Protein AF-A0A2V9Z9H4-F1 (afdb_monomer)

Solvent-accessible surface area (backbone atoms only — not comparable to full-atom values): 7242 Å² total; per-residue (Å²): 138,80,74,99,66,83,90,77,86,70,89,73,76,63,54,72,70,34,73,49,67,46,98,83,66,49,38,38,40,30,22,16,33,76,65,23,22,39,39,32,27,34,55,91,76,66,37,82,74,48,74,43,76,57,48,34,36,24,40,24,72,43,62,42,89,84,53,46,33,37,40,32,22,8,28,68,63,14,26,33,31,33,28,37,37,40,83,90,76,74,45,74,43,81,70,52,70,44,81,77,46,84,55,37,64,76,78,86,73,87,83,77,84,83,74,74,81,78,82,80,75,134

Radius of gyration: 16.96 Å; Cα contacts (8 Å, |Δi|>4): 271; chains: 1; bounding box: 48×51×34 Å

Foldseek 3Di:
DDPPDDPDDADDDAAWADWDAQPVRQWIWTDHQVQQWIWIAGPVVRDTPDIGHHAHRFADWDAAPVNQWIWTQHQVRQWIFIWGADPVVRDIGGDDIGHHGHGDHDDDYDDDDPDDPPPPDD

Mean predicted aligned error: 6.69 Å

Structure (mmCIF, N/CA/C/O backbone):
data_AF-A0A2V9Z9H4-F1
#
_entry.id   AF-A0A2V9Z9H4-F1
#
loop_
_atom_site.group_PDB
_atom_site.id
_atom_site.type_symbol
_atom_site.label_atom_id
_atom_site.label_alt_id
_atom_site.label_comp_id
_atom_site.label_asym_id
_atom_site.label_entity_id
_atom_site.label_seq_id
_atom_site.pdbx_PDB_ins_code
_atom_site.Cartn_x
_atom_site.Cartn_y
_atom_site.Cartn_z
_atom_site.occupancy
_atom_site.B_iso_or_equiv
_atom_site.auth_seq_id
_atom_site.auth_comp_id
_atom_site.auth_asym_id
_atom_site.auth_atom_id
_atom_site.pdbx_PDB_model_num
ATOM 1 N N . THR A 1 1 ? -28.136 12.382 10.347 1.00 50.22 1 THR A N 1
ATOM 2 C CA . THR A 1 1 ? -27.886 13.386 9.294 1.00 50.22 1 THR A CA 1
ATOM 3 C C . THR A 1 1 ? -26.618 14.129 9.663 1.00 50.22 1 THR A C 1
ATOM 5 O O . THR A 1 1 ? -26.679 15.098 10.404 1.00 50.22 1 THR A O 1
ATOM 8 N N . GLY A 1 2 ? -25.464 13.575 9.289 1.00 55.44 2 GLY A N 1
ATOM 9 C CA . GLY A 1 2 ? -24.162 14.154 9.623 1.00 55.44 2 GLY A CA 1
ATOM 10 C C . GLY A 1 2 ? -23.766 15.143 8.541 1.00 55.44 2 GLY A C 1
ATOM 11 O O . GLY A 1 2 ? -23.847 14.814 7.361 1.00 55.44 2 GLY A O 1
ATOM 12 N N . THR A 1 3 ? -23.438 16.358 8.942 1.00 68.06 3 THR A N 1
ATOM 13 C CA . THR A 1 3 ? -22.920 17.423 8.090 1.00 68.06 3 THR A CA 1
ATOM 14 C C . THR A 1 3 ? -21.694 16.928 7.307 1.00 68.06 3 THR A C 1
ATOM 16 O O . THR A 1 3 ? -20.902 16.144 7.825 1.00 68.06 3 THR A O 1
ATOM 19 N N . ASN A 1 4 ? -21.525 17.360 6.050 1.00 78.88 4 ASN A N 1
ATOM 20 C CA . ASN A 1 4 ? -20.303 17.136 5.256 1.00 78.88 4 ASN A CA 1
ATOM 21 C C . ASN A 1 4 ? -19.150 18.006 5.800 1.00 78.88 4 ASN A C 1
ATOM 23 O O . ASN A 1 4 ? -18.546 18.791 5.071 1.00 78.88 4 ASN A O 1
ATOM 27 N N . GLU A 1 5 ? -18.911 17.938 7.106 1.00 81.94 5 GLU A N 1
ATOM 28 C CA . GLU A 1 5 ? -17.945 18.753 7.827 1.00 81.94 5 GLU A CA 1
ATOM 29 C C . GLU A 1 5 ? -16.666 17.960 8.083 1.00 81.94 5 GLU A C 1
ATOM 31 O O . GLU A 1 5 ? -16.680 16.782 8.444 1.00 81.94 5 GLU A O 1
ATOM 36 N N . VAL A 1 6 ? -15.532 18.628 7.886 1.00 82.25 6 VAL A N 1
ATOM 37 C CA . VAL A 1 6 ? -14.210 18.071 8.163 1.00 82.25 6 VAL A CA 1
ATOM 38 C C . VAL A 1 6 ? -13.965 18.153 9.666 1.00 82.25 6 VAL A C 1
ATOM 40 O O . VAL A 1 6 ? -13.786 19.240 10.207 1.00 82.25 6 VAL A O 1
ATOM 43 N N . SER A 1 7 ? -13.942 17.003 10.344 1.00 80.38 7 SER A N 1
ATOM 44 C CA . SER A 1 7 ? -13.713 16.957 11.795 1.00 80.38 7 SER A CA 1
ATOM 45 C C . SER A 1 7 ? -12.258 17.233 12.187 1.00 80.38 7 SER A C 1
ATOM 47 O O . SER A 1 7 ? -12.010 17.706 13.295 1.00 80.38 7 SER A O 1
ATOM 49 N N . SER A 1 8 ? -11.290 16.894 11.332 1.00 81.88 8 SER A N 1
ATOM 50 C CA . SER A 1 8 ? -9.862 17.096 11.592 1.00 81.88 8 SER A CA 1
ATOM 51 C C . SER A 1 8 ? -9.050 17.064 10.296 1.00 81.88 8 SER A C 1
ATOM 53 O O . SER A 1 8 ? -9.504 16.578 9.260 1.00 81.88 8 SER A O 1
ATOM 55 N N . THR A 1 9 ? -7.837 17.613 10.331 1.00 84.19 9 THR A N 1
ATOM 56 C CA . THR A 1 9 ? -6.884 17.560 9.216 1.00 84.19 9 THR A CA 1
ATOM 57 C C . THR A 1 9 ? -5.512 17.208 9.759 1.00 84.19 9 THR A C 1
ATOM 59 O O . THR A 1 9 ? -5.062 17.792 10.742 1.00 84.19 9 THR A O 1
ATOM 62 N N . HIS A 1 10 ? -4.847 16.266 9.097 1.00 83.12 10 HIS A N 1
ATOM 63 C CA . HIS A 1 10 ? -3.514 15.803 9.456 1.00 83.12 10 HIS A CA 1
ATOM 64 C C . HIS A 1 10 ? -2.603 15.919 8.238 1.00 83.12 10 HIS A C 1
ATOM 66 O O . HIS A 1 10 ? -2.993 15.556 7.127 1.00 83.12 10 HIS A O 1
ATOM 72 N N . LEU A 1 11 ? -1.393 16.439 8.443 1.00 82.00 11 LEU A N 1
ATOM 73 C CA . LEU A 1 11 ? -0.387 16.483 7.389 1.00 82.00 11 LEU A CA 1
ATOM 74 C C . LEU A 1 11 ? 0.137 15.068 7.152 1.00 82.00 11 LEU A C 1
ATOM 76 O O . LEU A 1 11 ? 0.689 14.435 8.053 1.00 82.00 11 LEU A O 1
ATOM 80 N N . LEU A 1 12 ? -0.051 14.583 5.930 1.00 78.12 12 LEU A N 1
ATOM 81 C CA . LEU A 1 12 ? 0.566 13.347 5.468 1.00 78.12 12 LEU A CA 1
ATOM 82 C C . LEU A 1 12 ? 2.017 13.634 5.055 1.00 78.12 12 LEU A C 1
ATOM 84 O O . LEU A 1 12 ? 2.391 14.788 4.842 1.00 78.12 12 LEU A O 1
ATOM 88 N N . GLY A 1 13 ? 2.846 12.590 4.995 1.00 72.50 13 GLY A N 1
ATOM 89 C CA . GLY A 1 13 ? 4.262 12.694 4.632 1.00 72.50 13 GLY A CA 1
ATOM 90 C C . GLY A 1 13 ? 4.507 13.209 3.204 1.00 72.50 13 GLY A C 1
ATOM 91 O O . GLY A 1 13 ? 3.629 13.753 2.539 1.00 72.50 13 GLY A O 1
ATOM 92 N N . ALA A 1 14 ? 5.732 13.045 2.705 1.00 74.31 14 ALA A N 1
ATOM 93 C CA . ALA A 1 14 ? 6.146 13.646 1.438 1.00 74.31 14 ALA A CA 1
ATOM 94 C C . ALA A 1 14 ? 5.423 13.043 0.212 1.00 74.31 14 ALA A C 1
ATOM 96 O O . ALA A 1 14 ? 5.540 11.854 -0.066 1.00 74.31 14 ALA A O 1
ATOM 97 N N . GLY A 1 15 ? 4.720 13.872 -0.564 1.00 81.62 15 GLY A N 1
ATOM 98 C CA . GLY A 1 15 ? 4.192 13.515 -1.891 1.00 81.62 15 GLY A CA 1
ATOM 99 C C . GLY A 1 15 ? 3.202 12.340 -1.919 1.00 81.62 15 GLY A C 1
ATOM 100 O O . GLY A 1 15 ? 3.491 11.346 -2.589 1.00 81.62 15 GLY A O 1
ATOM 101 N N . PRO A 1 16 ? 2.058 12.416 -1.213 1.00 88.00 16 PRO A N 1
ATOM 102 C CA . PRO A 1 16 ? 1.015 11.400 -1.311 1.00 88.00 16 PRO A CA 1
ATOM 103 C C . PRO A 1 16 ? 0.375 11.415 -2.709 1.00 88.00 16 PRO A C 1
ATOM 105 O O . PRO A 1 16 ? 0.014 12.484 -3.204 1.00 88.00 16 PRO A O 1
ATOM 108 N N . VAL A 1 17 ? 0.202 10.246 -3.337 1.00 91.31 17 VAL A N 1
ATOM 109 C CA . VAL A 1 17 ? -0.367 10.145 -4.703 1.00 91.31 17 VAL A CA 1
ATOM 110 C C . VAL A 1 17 ? -1.684 9.372 -4.749 1.00 91.31 17 VAL A C 1
ATOM 112 O O . VAL A 1 17 ? -2.660 9.816 -5.370 1.00 91.31 17 VAL A O 1
ATOM 115 N N . ARG A 1 18 ? -1.747 8.221 -4.078 1.00 94.19 18 ARG A N 1
ATOM 116 C CA . ARG A 1 18 ? -2.958 7.405 -3.940 1.00 94.19 18 ARG A CA 1
ATOM 117 C C . ARG A 1 18 ? -3.104 6.908 -2.515 1.00 94.19 18 ARG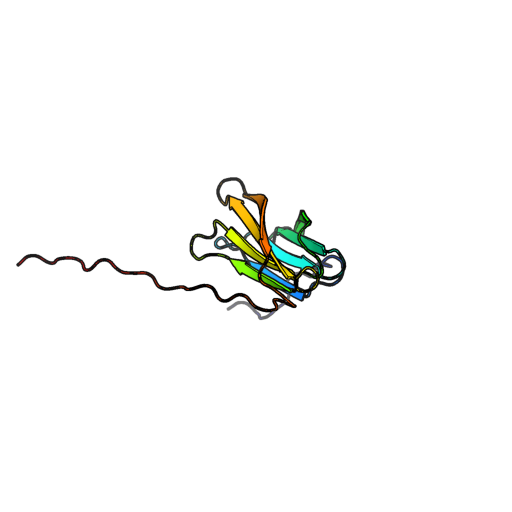 A C 1
ATOM 119 O O . ARG A 1 18 ? -2.132 6.809 -1.769 1.00 94.19 18 ARG A O 1
ATOM 126 N N . SER A 1 19 ? -4.334 6.565 -2.157 1.00 95.06 19 SER A N 1
ATOM 127 C CA . SER A 1 19 ? -4.622 5.918 -0.889 1.00 95.06 19 SER A CA 1
ATOM 128 C C . SER A 1 19 ? -5.726 4.876 -1.003 1.00 95.06 19 SER A C 1
ATOM 130 O O . SER A 1 19 ? -6.586 4.947 -1.882 1.00 95.06 19 SER A O 1
ATOM 132 N N . VAL A 1 20 ? -5.675 3.895 -0.106 1.00 96.25 20 VAL A N 1
ATOM 133 C CA . VAL A 1 20 ? -6.703 2.867 0.092 1.00 96.25 20 VAL A CA 1
ATOM 134 C C . VAL A 1 20 ? -6.902 2.632 1.587 1.00 96.25 20 VAL A C 1
ATOM 136 O O . VAL A 1 20 ? -6.009 2.904 2.388 1.00 96.25 20 VAL A O 1
ATOM 139 N N . ILE A 1 21 ? -8.075 2.137 1.967 1.00 95.62 21 ILE A N 1
ATOM 140 C CA . ILE A 1 21 ? -8.454 1.906 3.366 1.00 95.62 21 ILE A CA 1
ATOM 141 C C . ILE A 1 21 ? -8.570 0.394 3.602 1.00 95.62 21 ILE A C 1
ATOM 143 O O . ILE A 1 21 ? -8.973 -0.339 2.694 1.00 95.62 21 ILE A O 1
ATOM 147 N N . SER A 1 22 ? -8.193 -0.073 4.793 1.00 94.00 22 SER A N 1
ATOM 148 C CA . SER A 1 22 ? -8.416 -1.458 5.226 1.00 94.00 22 SER A CA 1
ATOM 149 C C . SER A 1 22 ? -9.913 -1.793 5.320 1.00 94.00 22 SER A C 1
ATOM 151 O O . SER A 1 22 ? -10.767 -0.919 5.449 1.00 94.00 22 SER A O 1
ATOM 153 N N . ALA A 1 23 ? -10.261 -3.080 5.264 1.00 91.62 23 ALA A N 1
ATOM 154 C CA . ALA A 1 23 ? -11.663 -3.516 5.243 1.00 91.62 23 ALA A CA 1
ATOM 155 C C . ALA A 1 23 ? -12.451 -3.184 6.527 1.00 91.62 23 ALA A C 1
ATOM 157 O O . ALA A 1 23 ? -13.676 -3.127 6.495 1.00 91.62 23 ALA A O 1
ATOM 158 N N . ASP A 1 24 ? -11.753 -2.986 7.644 1.00 91.06 24 ASP A N 1
ATOM 159 C CA . ASP A 1 24 ? -12.306 -2.602 8.946 1.00 91.06 24 ASP A CA 1
ATOM 160 C C . ASP A 1 24 ? -12.335 -1.078 9.167 1.00 91.06 24 ASP A C 1
ATOM 162 O O . ASP A 1 24 ? -12.692 -0.626 10.253 1.00 91.06 24 ASP A O 1
ATOM 166 N N . ASN A 1 25 ? -11.950 -0.290 8.156 1.00 92.94 25 ASN A N 1
ATOM 167 C CA . ASN A 1 25 ? -11.892 1.170 8.191 1.00 92.94 25 ASN A CA 1
ATOM 168 C C . ASN A 1 25 ? -10.924 1.772 9.229 1.00 92.94 25 ASN A C 1
ATOM 170 O O . ASN A 1 25 ? -11.009 2.971 9.493 1.00 92.94 25 ASN A O 1
ATOM 174 N N . SER A 1 26 ? -9.994 0.990 9.785 1.00 92.94 26 SER A N 1
ATOM 175 C CA . SER A 1 26 ? -9.083 1.460 10.840 1.00 92.94 26 SER A CA 1
ATOM 176 C C . SER A 1 26 ? -7.766 2.044 10.312 1.00 92.94 26 SER A C 1
ATOM 178 O O . SER A 1 26 ? -7.192 2.944 10.934 1.00 92.94 26 SER A O 1
ATOM 180 N N . LEU A 1 27 ? -7.291 1.572 9.154 1.00 95.06 27 LEU A N 1
ATOM 181 C CA . LEU A 1 27 ? -5.996 1.939 8.583 1.00 95.06 27 LEU A CA 1
ATOM 182 C C . LEU A 1 27 ? -6.129 2.561 7.190 1.00 95.06 27 LEU A C 1
ATOM 184 O O . LEU A 1 27 ? -6.827 2.052 6.311 1.00 95.06 27 LEU A O 1
ATOM 188 N N . LEU A 1 28 ? -5.380 3.640 6.969 1.00 95.56 28 LEU A N 1
ATOM 189 C CA . LEU A 1 28 ? -5.199 4.307 5.683 1.00 95.56 28 LEU A CA 1
ATOM 190 C C . LEU A 1 28 ? -3.790 4.027 5.155 1.00 95.56 28 LEU A C 1
ATOM 192 O O . LEU A 1 28 ? -2.800 4.399 5.780 1.00 95.56 28 LEU A O 1
ATOM 196 N N . TYR A 1 29 ? -3.704 3.435 3.971 1.00 96.69 29 TYR A N 1
ATOM 197 C CA . TYR A 1 29 ? -2.455 3.169 3.264 1.00 96.69 29 TYR A CA 1
ATOM 198 C C . TYR A 1 29 ? -2.275 4.226 2.190 1.00 96.69 29 TYR A C 1
ATOM 200 O O . TYR A 1 29 ? -3.187 4.450 1.396 1.00 96.69 29 TYR A O 1
ATOM 208 N N . VAL A 1 30 ? -1.114 4.869 2.155 1.00 96.31 30 VAL A N 1
ATOM 209 C CA . VAL A 1 30 ? -0.828 5.998 1.268 1.00 96.31 30 VAL A CA 1
ATOM 210 C C . VAL A 1 30 ? 0.471 5.736 0.523 1.00 96.31 30 VAL A C 1
ATOM 212 O O . VAL A 1 30 ? 1.505 5.521 1.155 1.00 96.31 30 VAL A O 1
ATOM 215 N N . SER A 1 31 ? 0.434 5.778 -0.809 1.00 95.69 31 SER A N 1
ATOM 216 C CA . SER A 1 31 ? 1.649 5.737 -1.620 1.00 95.69 31 SER A CA 1
ATOM 217 C C . SER A 1 31 ? 2.334 7.095 -1.542 1.00 95.69 31 SER A C 1
ATOM 219 O O . SER A 1 31 ? 1.730 8.137 -1.811 1.00 95.69 31 SER A O 1
ATOM 221 N N . SER A 1 32 ? 3.594 7.082 -1.125 1.00 94.25 32 SER A N 1
ATOM 222 C CA . SER A 1 32 ? 4.424 8.267 -0.974 1.00 94.25 32 SER A CA 1
ATOM 223 C C . SER A 1 32 ? 5.489 8.251 -2.062 1.00 94.25 32 SER A C 1
ATOM 225 O O . SER A 1 32 ? 6.562 7.667 -1.915 1.00 94.25 32 SER A O 1
ATOM 227 N N . PHE A 1 33 ? 5.160 8.908 -3.171 1.00 91.38 33 PHE A N 1
ATOM 228 C CA . PHE A 1 33 ? 5.944 8.889 -4.404 1.00 91.38 33 PHE A CA 1
ATOM 229 C C . PHE A 1 33 ? 7.359 9.428 -4.201 1.00 91.38 33 PHE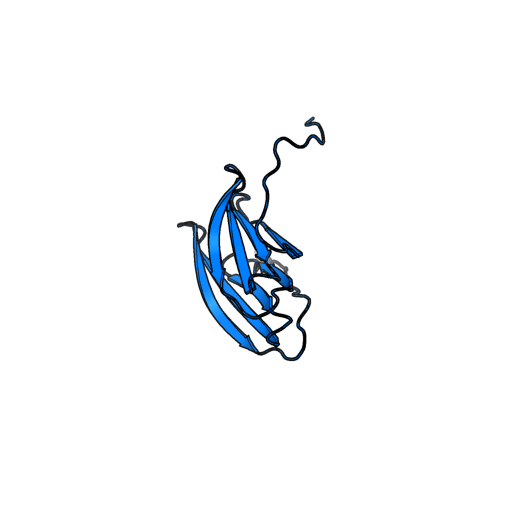 A C 1
ATOM 231 O O . PHE A 1 33 ? 8.314 8.866 -4.715 1.00 91.38 33 PHE A O 1
ATOM 238 N N . ALA A 1 34 ? 7.501 10.496 -3.413 1.00 89.44 34 ALA A N 1
ATOM 239 C CA . ALA A 1 34 ? 8.793 11.129 -3.162 1.00 89.44 34 ALA A CA 1
ATOM 240 C C . ALA A 1 34 ? 9.681 10.361 -2.166 1.00 89.44 34 ALA A C 1
ATOM 242 O O . ALA A 1 34 ? 10.857 10.688 -2.037 1.00 89.44 34 ALA A O 1
ATOM 243 N N . SER A 1 35 ? 9.128 9.395 -1.423 1.00 92.38 35 SER A N 1
ATOM 244 C CA . SER A 1 35 ? 9.867 8.647 -0.396 1.00 92.38 35 SER A CA 1
ATOM 245 C C . SER A 1 35 ? 10.022 7.158 -0.700 1.00 92.38 35 SER A C 1
ATOM 247 O O . SER A 1 35 ? 10.505 6.430 0.166 1.00 92.38 35 SER A O 1
ATOM 249 N N . ASN A 1 36 ? 9.602 6.710 -1.891 1.00 96.19 36 ASN A N 1
ATOM 250 C CA . ASN A 1 36 ? 9.648 5.308 -2.329 1.00 96.19 36 ASN A CA 1
ATOM 251 C C . ASN A 1 36 ? 9.063 4.348 -1.279 1.00 96.19 36 ASN A C 1
ATOM 253 O O . ASN A 1 36 ? 9.631 3.312 -0.929 1.00 96.19 36 ASN A O 1
ATOM 257 N N . SER A 1 37 ? 7.928 4.746 -0.693 1.00 96.75 37 SER A N 1
ATOM 258 C CA . SER A 1 37 ? 7.335 4.022 0.426 1.00 96.75 37 SER A CA 1
ATOM 259 C C . SER A 1 37 ? 5.810 4.048 0.435 1.00 96.75 37 SER A C 1
ATOM 261 O O . SER A 1 37 ? 5.164 4.904 -0.176 1.00 96.75 37 SER A O 1
ATOM 263 N N . VAL A 1 38 ? 5.232 3.110 1.182 1.00 97.31 38 VAL A N 1
ATOM 264 C CA . VAL A 1 38 ? 3.834 3.138 1.607 1.00 97.31 38 VAL A CA 1
ATOM 265 C C . VAL A 1 38 ? 3.782 3.518 3.080 1.00 97.31 38 VAL A C 1
ATOM 267 O O . VAL A 1 38 ? 4.329 2.821 3.938 1.00 97.31 38 VAL A O 1
ATOM 270 N N . ALA A 1 39 ? 3.102 4.620 3.374 1.00 96.12 39 ALA A N 1
ATOM 271 C CA . ALA A 1 39 ? 2.843 5.079 4.728 1.00 96.12 39 ALA A CA 1
ATOM 272 C C . ALA A 1 39 ? 1.468 4.582 5.195 1.00 96.12 39 ALA A C 1
ATOM 274 O O . ALA A 1 39 ? 0.477 4.701 4.474 1.00 96.12 39 ALA A O 1
ATOM 275 N N . ILE A 1 40 ? 1.415 4.023 6.400 1.00 95.62 40 ILE A N 1
ATOM 276 C CA . ILE A 1 40 ? 0.219 3.435 7.003 1.00 95.62 40 ILE A CA 1
ATOM 277 C C . ILE A 1 40 ? -0.173 4.295 8.193 1.00 95.62 40 ILE A C 1
ATOM 279 O O . ILE A 1 40 ? 0.615 4.455 9.126 1.00 95.62 40 ILE A O 1
ATOM 283 N N . TYR A 1 41 ? -1.384 4.834 8.170 1.00 94.44 41 TYR A N 1
ATOM 284 C CA . TYR A 1 41 ? -1.916 5.712 9.201 1.00 94.44 41 TYR A CA 1
ATOM 285 C C . TYR A 1 41 ? -3.104 5.068 9.906 1.00 94.44 41 TYR A C 1
ATOM 287 O O . TYR A 1 41 ? -3.966 4.480 9.263 1.00 94.44 41 TYR A O 1
ATOM 295 N N . ASP A 1 42 ? -3.166 5.231 11.220 1.00 93.25 42 ASP A N 1
ATOM 296 C CA . ASP A 1 42 ? -4.354 4.986 12.030 1.00 93.25 42 ASP A CA 1
ATOM 297 C C . ASP A 1 42 ? -5.339 6.133 11.787 1.00 93.25 42 ASP A C 1
ATOM 299 O O . ASP A 1 42 ? -4.993 7.303 12.001 1.00 93.25 42 ASP A O 1
ATOM 303 N N . ILE A 1 43 ? -6.529 5.803 11.285 1.00 91.94 43 ILE A N 1
ATOM 304 C CA . ILE A 1 43 ? -7.534 6.786 10.865 1.00 91.94 43 ILE A CA 1
ATOM 305 C C . ILE A 1 43 ? -8.122 7.512 12.076 1.00 91.94 43 ILE A C 1
ATOM 307 O O . ILE A 1 43 ? -8.226 8.739 12.054 1.00 91.94 43 ILE A O 1
ATOM 311 N N . ASP A 1 44 ? -8.443 6.782 13.144 1.00 90.38 44 ASP A N 1
ATOM 312 C CA . ASP A 1 44 ? -9.083 7.342 14.338 1.00 90.38 44 ASP A CA 1
ATOM 313 C C . ASP A 1 44 ? -8.158 8.311 15.079 1.00 90.38 44 ASP A C 1
ATOM 315 O O . ASP A 1 44 ? -8.587 9.337 15.613 1.00 90.38 44 ASP A O 1
ATOM 319 N N . ARG A 1 45 ? -6.863 7.991 15.119 1.00 90.00 45 ARG A N 1
ATOM 320 C CA . ARG A 1 45 ? -5.847 8.783 15.820 1.00 90.00 45 ARG A CA 1
ATOM 321 C C . ARG A 1 45 ? -5.160 9.802 14.922 1.00 90.00 45 ARG A C 1
ATOM 323 O O . ARG A 1 45 ? -4.460 10.663 15.452 1.00 90.00 45 ARG A O 1
ATOM 330 N N . GLY A 1 46 ? -5.286 9.674 13.601 1.00 89.31 46 GLY A N 1
ATOM 331 C CA . GLY A 1 46 ? -4.563 10.493 12.628 1.00 89.31 46 GLY A CA 1
ATOM 332 C C . GLY A 1 46 ? -3.041 10.342 12.724 1.00 89.31 46 GLY A C 1
ATOM 333 O O . GLY A 1 46 ? -2.310 11.315 12.534 1.00 89.31 46 GLY A O 1
ATOM 334 N N . LYS A 1 47 ? -2.542 9.151 13.082 1.00 91.38 47 LYS A N 1
ATOM 335 C CA . LYS A 1 47 ? -1.114 8.916 13.372 1.00 91.38 47 LYS A CA 1
ATOM 336 C C . LYS A 1 47 ? -0.483 7.929 12.408 1.00 91.38 47 LYS A C 1
ATOM 338 O O . LYS A 1 47 ? -1.082 6.913 12.086 1.00 91.38 47 LYS A O 1
ATOM 343 N N . LEU A 1 48 ? 0.762 8.199 12.015 1.00 93.12 48 LEU A N 1
ATOM 344 C CA . LEU A 1 48 ? 1.585 7.240 11.281 1.00 93.12 48 LEU A CA 1
ATOM 345 C C . LEU A 1 48 ? 1.873 6.027 12.179 1.00 93.12 48 LEU A C 1
ATOM 347 O O . LEU A 1 48 ? 2.432 6.175 13.265 1.00 93.12 48 LEU A O 1
ATOM 351 N N . VAL A 1 49 ? 1.482 4.847 11.714 1.00 94.25 49 VAL A N 1
ATOM 352 C CA . VAL A 1 49 ? 1.701 3.553 12.372 1.00 94.25 49 VAL A CA 1
ATOM 353 C C . VAL A 1 49 ? 2.990 2.925 11.867 1.00 94.25 49 VAL A C 1
ATOM 355 O O . VAL A 1 49 ? 3.797 2.435 12.653 1.00 94.25 49 VAL A O 1
ATOM 358 N N . GLN A 1 50 ? 3.186 2.934 10.550 1.00 95.19 50 GLN A N 1
ATOM 359 C CA . GLN A 1 50 ? 4.299 2.247 9.911 1.00 95.19 50 GLN A CA 1
ATOM 360 C C . GLN A 1 50 ? 4.603 2.867 8.548 1.00 95.19 50 GLN A C 1
ATOM 362 O O . GLN A 1 50 ? 3.700 3.307 7.841 1.00 95.19 50 GLN A O 1
ATOM 367 N N . THR A 1 51 ? 5.874 2.835 8.158 1.00 95.69 51 THR A N 1
ATOM 368 C CA . THR A 1 51 ? 6.314 3.115 6.789 1.00 95.69 51 THR A CA 1
ATOM 369 C C . THR A 1 51 ? 6.986 1.869 6.233 1.00 95.69 51 THR A C 1
ATOM 371 O O . THR A 1 51 ? 7.857 1.294 6.886 1.00 95.69 51 THR A O 1
ATOM 374 N N . ILE A 1 52 ? 6.589 1.452 5.035 1.00 97.44 52 ILE A N 1
ATOM 375 C CA . ILE A 1 52 ? 7.142 0.286 4.342 1.00 97.44 52 ILE A CA 1
ATOM 376 C C . ILE A 1 52 ? 7.839 0.771 3.080 1.00 97.44 52 ILE A C 1
ATOM 378 O O . ILE A 1 52 ? 7.201 1.373 2.224 1.00 97.44 52 ILE A O 1
ATOM 382 N N . GLN A 1 53 ? 9.141 0.516 2.977 1.00 97.75 53 GLN A N 1
ATOM 383 C CA . GLN A 1 53 ? 9.895 0.769 1.749 1.00 97.75 53 GLN A CA 1
ATOM 384 C C . GLN A 1 53 ? 9.437 -0.205 0.658 1.00 97.75 53 GLN A C 1
ATOM 386 O O . GLN A 1 53 ? 9.252 -1.392 0.942 1.00 97.75 53 GLN A O 1
ATOM 391 N N . VAL A 1 54 ? 9.234 0.306 -0.552 1.00 97.25 54 VAL A N 1
ATOM 392 C CA . VAL A 1 54 ? 8.818 -0.454 -1.745 1.00 97.25 54 VAL A CA 1
ATOM 393 C C . VAL A 1 54 ? 9.754 -0.112 -2.912 1.00 97.25 54 VAL A C 1
ATOM 395 O O . VAL A 1 54 ? 10.889 0.302 -2.660 1.00 97.25 54 VAL A O 1
ATOM 398 N N . GLY A 1 55 ? 9.324 -0.319 -4.159 1.00 96.56 55 GLY A N 1
ATOM 399 C CA . GLY A 1 55 ? 10.051 0.142 -5.335 1.00 96.56 55 GLY A CA 1
ATOM 400 C C . GLY A 1 55 ? 10.030 1.665 -5.511 1.00 96.56 55 GLY A C 1
ATOM 401 O O . GLY A 1 55 ? 9.566 2.434 -4.661 1.00 96.56 55 GLY A O 1
ATOM 402 N N . ASP A 1 56 ? 10.555 2.114 -6.647 1.00 97.06 56 ASP A N 1
ATOM 403 C CA . ASP A 1 56 ? 10.697 3.537 -6.935 1.00 97.06 56 ASP A CA 1
ATOM 404 C C . ASP A 1 56 ? 9.390 4.119 -7.474 1.00 97.06 56 ASP A C 1
ATOM 406 O O . ASP A 1 56 ? 8.755 3.547 -8.365 1.00 97.06 56 ASP A O 1
ATOM 410 N N . HIS A 1 57 ? 9.025 5.310 -6.987 1.00 95.88 57 HIS A N 1
ATOM 411 C CA . HIS A 1 57 ? 7.835 6.040 -7.431 1.00 95.88 57 HIS A CA 1
ATOM 412 C C . HIS A 1 57 ? 6.530 5.209 -7.348 1.00 95.88 57 HIS A C 1
ATOM 414 O O . HIS A 1 57 ? 5.885 4.961 -8.380 1.00 95.88 57 HIS A O 1
ATOM 420 N N . PRO A 1 58 ? 6.112 4.790 -6.134 1.00 97.00 58 PRO A N 1
ATOM 421 C CA . PRO A 1 58 ? 4.855 4.076 -5.925 1.00 97.00 58 PRO A CA 1
ATOM 422 C C . PRO A 1 58 ? 3.666 4.940 -6.352 1.00 97.00 58 PRO A C 1
ATOM 424 O O . PRO A 1 58 ? 3.445 6.027 -5.811 1.00 97.00 58 PRO A O 1
ATOM 427 N N . ASP A 1 59 ? 2.882 4.445 -7.308 1.00 94.88 59 ASP A N 1
ATOM 428 C CA . ASP A 1 59 ? 1.801 5.198 -7.951 1.00 94.88 59 ASP A CA 1
ATOM 429 C C . ASP A 1 59 ? 0.434 4.661 -7.488 1.00 94.88 59 ASP A C 1
ATOM 431 O O . ASP A 1 59 ? -0.302 5.344 -6.770 1.00 94.88 59 ASP A O 1
ATOM 435 N N . ALA A 1 60 ? 0.106 3.405 -7.819 1.00 95.81 60 ALA A N 1
ATOM 436 C CA . ALA A 1 60 ? -1.187 2.793 -7.499 1.00 95.81 60 ALA A CA 1
ATOM 437 C C . ALA A 1 60 ? -1.131 1.819 -6.319 1.00 95.81 60 ALA A C 1
ATOM 439 O O . ALA A 1 60 ? -0.143 1.124 -6.115 1.00 95.81 60 ALA A O 1
ATOM 440 N N . LEU A 1 61 ? -2.249 1.727 -5.594 1.00 97.56 61 LEU A N 1
ATOM 441 C CA . LEU A 1 61 ? -2.470 0.810 -4.478 1.00 97.56 61 LEU A CA 1
ATOM 442 C C . LEU A 1 61 ? -3.776 0.044 -4.684 1.00 97.56 61 LEU A C 1
ATOM 444 O O . LEU A 1 61 ? -4.784 0.646 -5.059 1.00 97.56 61 LEU A O 1
ATOM 448 N N . ALA A 1 62 ? -3.788 -1.259 -4.402 1.00 96.81 62 ALA A N 1
ATOM 449 C CA . ALA A 1 62 ? -5.024 -2.039 -4.390 1.00 96.81 62 ALA A CA 1
ATOM 450 C C . ALA A 1 62 ? -4.953 -3.248 -3.452 1.00 96.81 62 ALA A C 1
ATOM 452 O O . ALA A 1 62 ? -4.044 -4.073 -3.545 1.00 96.81 62 ALA A O 1
ATOM 453 N N . PHE A 1 63 ? -5.955 -3.396 -2.586 1.00 96.44 63 PHE A N 1
ATOM 454 C CA . PHE A 1 63 ? -6.129 -4.613 -1.800 1.00 96.44 63 PHE A CA 1
ATOM 455 C C . PHE A 1 63 ? -6.717 -5.744 -2.646 1.00 96.44 63 PHE A C 1
ATOM 457 O O . PHE A 1 63 ? -7.637 -5.553 -3.443 1.00 96.44 63 PHE A O 1
ATOM 464 N N . THR A 1 64 ? -6.215 -6.952 -2.421 1.00 94.62 64 THR A N 1
ATOM 465 C CA . THR A 1 64 ? -6.874 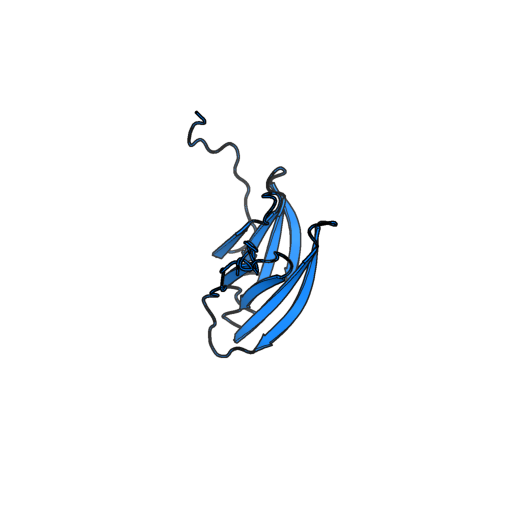-8.188 -2.861 1.00 94.62 64 THR A CA 1
ATOM 466 C C . THR A 1 64 ? -8.220 -8.366 -2.146 1.00 94.62 64 THR A C 1
ATOM 468 O O . THR A 1 64 ? -8.380 -7.859 -1.036 1.00 94.62 64 THR A O 1
ATOM 471 N N . PRO A 1 65 ? -9.196 -9.110 -2.709 1.00 91.38 65 PRO A N 1
ATOM 472 C CA . PRO A 1 65 ? -10.531 -9.217 -2.109 1.00 91.38 65 PRO A CA 1
ATOM 473 C C . PRO A 1 65 ? -10.538 -9.853 -0.714 1.00 91.38 65 PRO A C 1
ATOM 475 O O . PRO A 1 65 ? -11.436 -9.592 0.076 1.00 91.38 65 PRO A O 1
ATOM 478 N N . SER A 1 66 ? -9.538 -10.683 -0.405 1.00 90.56 66 SER A N 1
ATOM 479 C CA . SER A 1 66 ? -9.355 -11.261 0.928 1.00 90.56 66 SER A CA 1
ATOM 480 C C . SER A 1 66 ? -8.752 -10.285 1.943 1.00 90.56 66 SER A C 1
ATOM 482 O O . SER A 1 66 ? -8.719 -10.599 3.126 1.00 90.56 66 SER A O 1
ATOM 484 N N . GLY A 1 67 ? -8.222 -9.142 1.500 1.00 92.62 67 GLY A N 1
ATOM 485 C CA . GLY A 1 67 ? -7.525 -8.168 2.341 1.00 92.62 67 GLY A CA 1
ATOM 486 C C . GLY A 1 67 ? -6.109 -8.580 2.759 1.00 92.62 67 GLY A C 1
ATOM 487 O O . GLY A 1 67 ? -5.390 -7.763 3.315 1.00 92.62 67 GLY A O 1
ATOM 488 N N . HIS A 1 68 ? -5.663 -9.806 2.463 1.00 94.75 68 HIS A N 1
ATOM 489 C CA . HIS A 1 68 ? -4.358 -10.311 2.921 1.00 94.75 68 HIS A CA 1
ATOM 490 C C . HIS A 1 68 ? -3.154 -9.725 2.186 1.00 94.75 68 HIS A C 1
ATOM 492 O O . HIS A 1 68 ? -2.029 -9.811 2.680 1.00 94.75 68 HIS A O 1
ATOM 498 N N . TYR A 1 69 ? -3.377 -9.163 1.001 1.00 96.88 69 TYR A N 1
ATOM 499 C CA . TYR A 1 69 ? -2.330 -8.536 0.208 1.00 96.88 69 TYR A CA 1
ATOM 500 C C . TYR A 1 69 ? -2.768 -7.166 -0.277 1.00 96.88 69 TYR A C 1
ATOM 502 O O . TYR A 1 69 ? -3.853 -7.034 -0.851 1.00 96.88 69 TYR A O 1
ATOM 510 N N . LEU A 1 70 ? -1.882 -6.195 -0.096 1.00 97.81 70 LEU A N 1
ATOM 511 C CA . LEU A 1 70 ? -1.889 -4.900 -0.751 1.00 97.81 70 LEU A CA 1
ATOM 512 C C . LEU A 1 70 ? -0.861 -4.941 -1.884 1.00 97.81 70 LEU A C 1
ATOM 514 O O . LEU A 1 70 ? 0.312 -5.227 -1.651 1.00 97.81 70 LEU A O 1
ATOM 518 N N . LEU A 1 71 ? -1.312 -4.677 -3.104 1.00 98.06 71 LEU A N 1
ATOM 519 C CA . LEU A 1 71 ? -0.455 -4.531 -4.273 1.00 98.06 71 LEU A CA 1
ATOM 520 C C . LEU A 1 71 ? -0.126 -3.053 -4.470 1.00 98.06 71 LEU A C 1
ATOM 522 O O . LEU A 1 71 ? -1.024 -2.211 -4.383 1.00 98.06 71 LEU A O 1
ATOM 526 N N . VAL A 1 72 ? 1.136 -2.763 -4.761 1.00 98.25 72 VAL A N 1
ATOM 527 C CA . VAL A 1 72 ? 1.660 -1.420 -5.016 1.00 98.25 72 VAL A CA 1
ATOM 528 C C . VAL A 1 72 ? 2.311 -1.430 -6.388 1.00 98.25 72 VAL A C 1
ATOM 530 O O . VAL A 1 72 ? 3.146 -2.285 -6.635 1.00 98.25 72 VAL A O 1
ATOM 533 N N . ALA A 1 73 ? 1.904 -0.545 -7.294 1.00 98.06 73 ALA A N 1
ATOM 534 C CA . ALA A 1 73 ? 2.555 -0.414 -8.594 1.00 98.06 73 ALA A CA 1
ATOM 535 C C . ALA A 1 73 ? 3.655 0.642 -8.507 1.00 98.06 73 ALA A C 1
ATOM 537 O O . ALA A 1 73 ? 3.352 1.825 -8.322 1.00 98.06 73 ALA A O 1
ATOM 538 N N . ASP A 1 74 ? 4.900 0.204 -8.660 1.00 97.81 74 ASP A N 1
ATOM 539 C CA . ASP A 1 74 ? 6.090 1.033 -8.532 1.00 97.81 74 ASP A CA 1
ATOM 540 C C . ASP A 1 74 ? 6.538 1.466 -9.931 1.00 97.81 74 ASP A C 1
ATOM 542 O O . ASP A 1 74 ? 7.220 0.753 -10.673 1.00 97.81 74 ASP A O 1
ATOM 546 N N . SER A 1 75 ? 6.052 2.640 -10.339 1.00 96.81 75 SER A N 1
ATOM 547 C CA . SER A 1 75 ? 6.168 3.121 -11.720 1.00 96.81 75 SER A CA 1
ATOM 548 C C . SER A 1 75 ? 7.613 3.403 -12.139 1.00 96.81 75 SER A C 1
ATOM 550 O O . SER A 1 75 ? 7.955 3.243 -13.309 1.00 96.81 75 SER A O 1
ATOM 552 N N . GLY A 1 76 ? 8.465 3.792 -11.190 1.00 96.75 76 GLY A N 1
ATOM 553 C CA . GLY A 1 76 ? 9.867 4.119 -11.424 1.00 96.75 76 GLY A CA 1
ATOM 554 C C . GLY A 1 76 ? 10.746 2.884 -11.582 1.00 96.75 76 GLY A C 1
ATOM 555 O O . GLY A 1 76 ? 11.630 2.883 -12.436 1.00 96.75 76 GLY A O 1
ATOM 556 N N . SER A 1 77 ? 10.495 1.834 -10.795 1.00 97.25 77 SER A N 1
ATOM 557 C CA . SER A 1 77 ? 11.291 0.599 -10.828 1.00 97.25 77 SER A CA 1
ATOM 558 C C . SER A 1 77 ? 10.719 -0.479 -11.753 1.00 97.25 77 SER A C 1
ATOM 560 O O . SER A 1 77 ? 11.445 -1.392 -12.149 1.00 97.25 77 SER A O 1
ATOM 562 N N . GLY A 1 78 ? 9.458 -0.358 -12.178 1.00 97.62 78 GLY A N 1
ATOM 563 C CA . GLY A 1 78 ? 8.855 -1.273 -13.149 1.00 97.62 78 GLY A CA 1
ATOM 564 C C . GLY A 1 78 ? 8.378 -2.599 -12.552 1.00 97.62 78 GLY A C 1
ATOM 565 O O . GLY A 1 78 ? 8.322 -3.635 -13.232 1.00 97.62 78 GLY A O 1
ATOM 566 N N . ASP A 1 79 ? 8.048 -2.583 -11.266 1.00 98.06 79 ASP A N 1
ATOM 567 C CA . ASP A 1 79 ? 7.618 -3.751 -10.512 1.00 98.06 79 ASP A CA 1
ATOM 568 C C . ASP A 1 79 ? 6.332 -3.484 -9.714 1.00 98.06 79 ASP A C 1
ATOM 570 O O . ASP A 1 79 ? 5.770 -2.385 -9.707 1.00 98.06 79 ASP A O 1
ATOM 574 N N . VAL A 1 80 ? 5.794 -4.555 -9.137 1.00 98.31 80 VAL A N 1
ATOM 575 C CA . VAL A 1 80 ? 4.675 -4.511 -8.205 1.00 98.31 80 VAL A CA 1
ATOM 576 C C . VAL A 1 80 ? 5.134 -5.071 -6.869 1.00 98.31 80 VA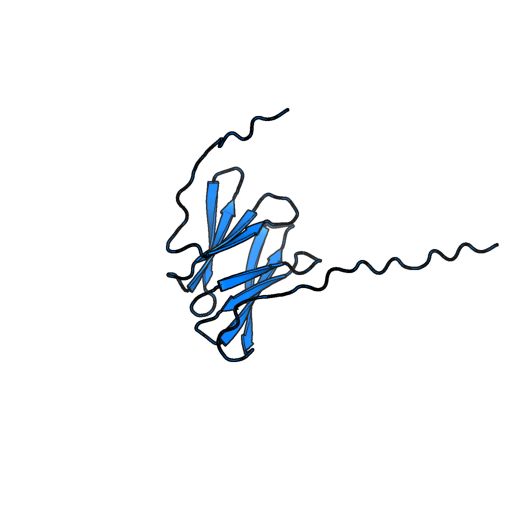L A C 1
ATOM 578 O O . VAL A 1 80 ? 5.334 -6.288 -6.744 1.00 98.31 80 VAL A O 1
ATOM 581 N N . ALA A 1 81 ? 5.245 -4.216 -5.857 1.00 98.31 81 ALA A N 1
ATOM 582 C CA . ALA A 1 81 ? 5.435 -4.657 -4.488 1.00 98.31 81 ALA A CA 1
ATOM 583 C C . ALA A 1 81 ? 4.150 -5.285 -3.926 1.00 98.31 81 ALA A C 1
ATOM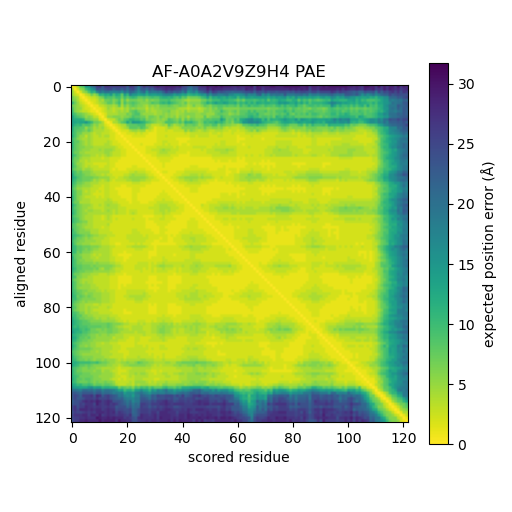 585 O O . ALA A 1 81 ? 3.033 -4.779 -4.068 1.00 98.31 81 ALA A O 1
ATOM 586 N N . VAL A 1 82 ? 4.318 -6.418 -3.251 1.00 98.38 82 VAL A N 1
ATOM 587 C CA . VAL A 1 82 ? 3.257 -7.155 -2.567 1.00 98.38 82 VAL A CA 1
ATOM 588 C C . VAL A 1 82 ? 3.494 -7.023 -1.074 1.00 98.38 82 VAL A C 1
ATOM 590 O O . VAL A 1 82 ? 4.438 -7.597 -0.532 1.00 98.38 82 VAL A O 1
ATOM 593 N N . ILE A 1 83 ? 2.621 -6.296 -0.391 1.00 98.50 83 ILE A N 1
ATOM 594 C CA . ILE A 1 83 ? 2.643 -6.152 1.062 1.00 98.50 83 ILE A CA 1
ATOM 595 C C . ILE A 1 83 ? 1.621 -7.124 1.645 1.00 98.50 83 ILE A C 1
ATOM 597 O O . ILE A 1 83 ? 0.442 -7.083 1.297 1.00 98.50 83 ILE A O 1
ATOM 601 N N . ARG A 1 84 ? 2.063 -8.009 2.539 1.00 97.56 84 ARG A N 1
ATOM 602 C CA . ARG A 1 84 ? 1.165 -8.856 3.326 1.00 97.56 84 ARG A CA 1
ATOM 603 C C . ARG A 1 84 ? 0.551 -8.023 4.446 1.00 97.56 84 ARG A C 1
ATOM 605 O O . ARG A 1 84 ? 1.286 -7.347 5.161 1.00 97.56 84 ARG A O 1
ATOM 612 N N . HIS A 1 85 ? -0.762 -8.127 4.608 1.00 96.19 85 HIS A N 1
ATOM 613 C CA . HIS A 1 85 ? -1.526 -7.517 5.689 1.00 96.19 85 HIS A CA 1
ATOM 614 C C . HIS A 1 85 ? -2.177 -8.606 6.549 1.00 96.19 85 HIS A C 1
ATOM 616 O O . HIS A 1 85 ? -2.924 -9.454 6.048 1.00 96.19 85 HIS A O 1
ATOM 622 N N . ASP A 1 86 ? -1.880 -8.583 7.845 1.00 94.06 86 ASP A N 1
ATOM 623 C CA . ASP A 1 86 ? -2.551 -9.400 8.849 1.00 94.06 86 ASP A CA 1
ATOM 624 C C . ASP A 1 86 ? -3.469 -8.513 9.692 1.00 94.06 86 ASP A C 1
ATOM 626 O O . ASP A 1 86 ? -3.015 -7.782 10.573 1.00 94.06 86 ASP A O 1
ATOM 630 N N . ALA A 1 87 ? -4.768 -8.596 9.408 1.00 88.69 87 ALA A N 1
ATOM 631 C CA . ALA A 1 87 ? -5.797 -7.818 10.086 1.00 88.69 87 ALA A CA 1
ATOM 632 C C . ALA A 1 87 ? -5.991 -8.213 11.561 1.00 88.69 87 ALA A C 1
ATOM 634 O O . ALA A 1 87 ? -6.515 -7.423 12.336 1.00 88.69 87 ALA A O 1
ATOM 635 N N . GLN A 1 88 ? -5.591 -9.421 11.980 1.00 88.00 88 GLN A N 1
ATOM 636 C CA . GLN A 1 88 ? -5.788 -9.850 13.373 1.00 88.00 88 GLN A CA 1
ATOM 637 C C . GLN A 1 88 ? -4.819 -9.150 14.323 1.00 88.00 88 GLN A C 1
ATOM 639 O O . GLN A 1 88 ? -5.153 -8.876 15.473 1.00 88.00 88 GLN A O 1
ATOM 644 N N . VAL A 1 89 ? -3.612 -8.868 13.836 1.00 89.75 89 VAL A N 1
ATOM 645 C CA . VAL A 1 89 ? -2.537 -8.251 14.623 1.00 89.75 89 VAL A CA 1
ATOM 646 C C . VAL A 1 89 ? -2.100 -6.891 14.076 1.00 89.75 89 VAL A C 1
ATOM 648 O O . VAL A 1 89 ? -1.137 -6.319 14.579 1.00 89.75 89 VAL A O 1
ATOM 651 N N . ASN A 1 90 ? -2.791 -6.368 13.056 1.00 87.88 90 ASN A N 1
ATOM 652 C CA . ASN A 1 90 ? -2.45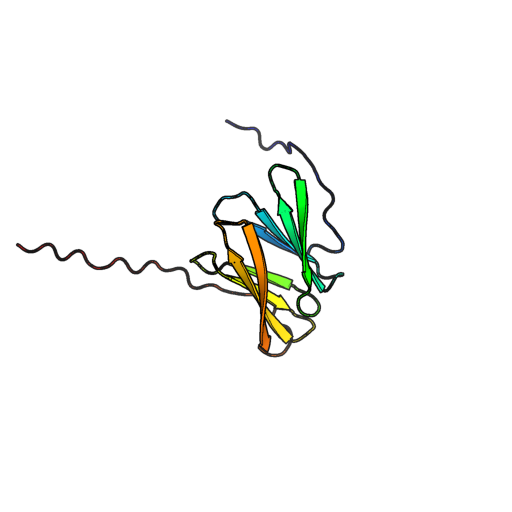6 -5.129 12.345 1.00 87.88 90 ASN A CA 1
ATOM 653 C C . ASN A 1 90 ? -0.988 -5.063 11.893 1.00 87.88 90 ASN A C 1
ATOM 655 O O . ASN A 1 90 ? -0.343 -4.015 11.954 1.00 87.88 90 ASN A O 1
ATOM 659 N N . ALA A 1 91 ? -0.455 -6.196 11.432 1.00 92.50 91 ALA A N 1
ATOM 660 C CA . ALA A 1 91 ? 0.916 -6.292 10.948 1.00 92.50 91 ALA A CA 1
ATOM 661 C C . ALA A 1 91 ? 0.964 -6.141 9.427 1.00 92.50 91 ALA A C 1
ATOM 663 O O . ALA A 1 91 ? 0.135 -6.696 8.703 1.00 92.50 91 ALA A O 1
ATOM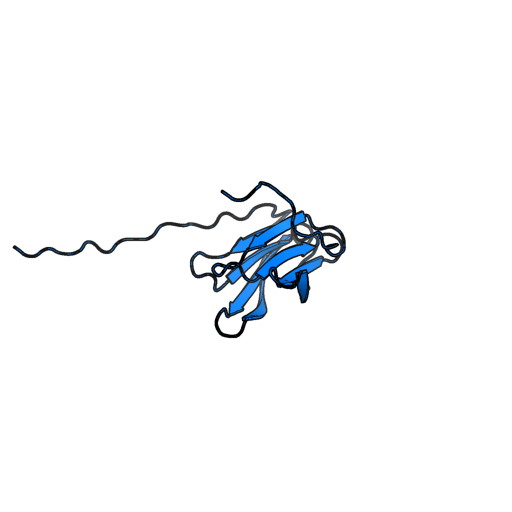 664 N N . ASN A 1 92 ? 1.970 -5.413 8.940 1.00 96.94 92 ASN A N 1
ATOM 665 C CA . ASN A 1 92 ? 2.196 -5.213 7.516 1.00 96.94 92 ASN A CA 1
ATOM 666 C C . ASN A 1 92 ? 3.670 -5.454 7.188 1.00 96.94 92 ASN A C 1
ATOM 668 O O . ASN A 1 92 ? 4.562 -4.956 7.881 1.00 96.94 92 ASN A O 1
ATOM 672 N N . LEU A 1 93 ? 3.932 -6.225 6.134 1.00 97.06 93 LEU A N 1
ATOM 673 C CA . LEU A 1 93 ? 5.288 -6.602 5.741 1.00 97.06 93 LEU A CA 1
ATOM 674 C C . LEU A 1 93 ? 5.402 -6.692 4.221 1.00 97.06 93 LEU A C 1
ATOM 676 O O . LEU A 1 93 ? 4.587 -7.359 3.583 1.00 97.06 93 LEU A O 1
ATOM 680 N N . LEU A 1 94 ? 6.445 -6.082 3.651 1.00 98.00 94 LEU A N 1
ATOM 681 C CA . LEU A 1 94 ? 6.822 -6.322 2.260 1.00 98.00 94 LEU A CA 1
ATOM 682 C C . LEU A 1 94 ? 7.150 -7.810 2.081 1.00 98.00 94 LEU A C 1
ATOM 684 O O . LEU A 1 94 ? 8.097 -8.325 2.671 1.00 98.00 94 LEU A O 1
ATOM 688 N N . PHE A 1 95 ? 6.343 -8.505 1.287 1.00 97.88 95 PHE A N 1
ATOM 689 C CA . PHE A 1 95 ? 6.465 -9.939 1.065 1.00 97.88 95 PHE A CA 1
ATOM 690 C C . PHE A 1 95 ? 7.337 -10.252 -0.151 1.00 97.88 95 PHE A C 1
ATOM 692 O O . PHE A 1 95 ? 8.193 -11.131 -0.083 1.00 97.88 95 PHE A O 1
ATOM 699 N N . THR A 1 96 ? 7.116 -9.554 -1.265 1.00 98.25 96 THR A N 1
ATOM 700 C CA . THR A 1 96 ? 7.893 -9.728 -2.498 1.00 98.25 96 THR A CA 1
ATOM 701 C C . THR A 1 96 ? 7.695 -8.541 -3.443 1.00 98.25 96 THR A C 1
ATOM 703 O O . THR A 1 96 ? 6.788 -7.738 -3.233 1.00 98.25 96 THR A O 1
ATOM 706 N N . MET A 1 97 ? 8.521 -8.454 -4.484 1.00 98.00 97 MET A N 1
ATOM 707 C CA . MET A 1 97 ? 8.373 -7.521 -5.603 1.00 98.00 97 MET A CA 1
ATOM 708 C C . MET A 1 97 ? 8.372 -8.324 -6.900 1.00 98.00 97 MET A C 1
ATOM 710 O O . MET A 1 97 ? 9.194 -9.226 -7.080 1.00 98.00 97 MET A O 1
ATOM 714 N N . ILE A 1 98 ? 7.422 -8.027 -7.781 1.00 97.94 98 ILE A N 1
ATOM 715 C CA . ILE A 1 98 ? 7.206 -8.768 -9.023 1.00 97.94 98 ILE A CA 1
ATOM 716 C C . ILE A 1 98 ? 7.491 -7.829 -10.195 1.00 97.94 98 ILE A C 1
ATOM 718 O O . ILE A 1 98 ? 6.729 -6.884 -10.381 1.00 97.94 98 ILE A O 1
ATOM 722 N N . PRO A 1 99 ? 8.526 -8.072 -11.016 1.00 97.88 99 PRO A N 1
ATOM 723 C CA . PRO A 1 99 ? 8.757 -7.284 -12.223 1.00 97.88 99 PRO A CA 1
ATOM 724 C C . PRO A 1 99 ? 7.574 -7.407 -13.188 1.00 97.88 99 PRO A C 1
ATOM 726 O O . PRO A 1 99 ? 7.152 -8.521 -13.512 1.00 97.88 99 PRO A O 1
ATOM 729 N N . VAL A 1 100 ? 7.051 -6.276 -13.663 1.00 96.62 100 VAL A N 1
ATOM 730 C CA . VAL A 1 100 ? 5.899 -6.240 -14.586 1.00 96.62 100 VAL A CA 1
ATOM 731 C C . VAL A 1 100 ? 6.174 -5.470 -15.876 1.00 96.62 100 VAL A C 1
ATOM 733 O O . VAL A 1 100 ? 5.398 -5.586 -16.824 1.00 96.62 100 VAL A O 1
ATOM 736 N N . GLY A 1 101 ? 7.285 -4.735 -15.944 1.00 94.69 101 GLY A N 1
ATOM 737 C CA . GLY A 1 101 ? 7.701 -3.985 -17.126 1.00 94.69 101 GLY A CA 1
ATOM 738 C C . GLY A 1 101 ? 7.732 -2.484 -16.870 1.00 94.69 101 GLY A C 1
ATOM 739 O O . GLY A 1 101 ? 7.797 -2.038 -15.734 1.0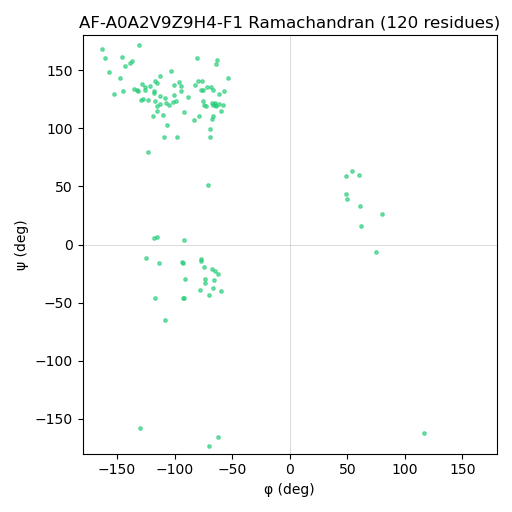0 94.69 101 GLY A O 1
ATOM 740 N N . LEU A 1 102 ? 7.730 -1.693 -17.937 1.00 95.25 102 LEU A N 1
ATO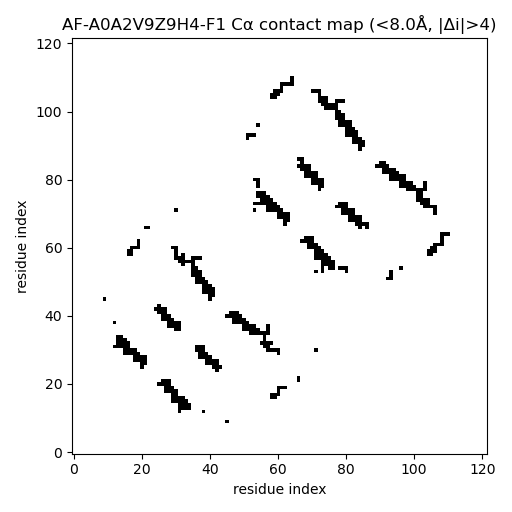M 741 C CA . LEU A 1 102 ? 7.917 -0.248 -17.829 1.00 95.25 102 LEU A CA 1
ATOM 742 C C . LEU A 1 102 ? 6.653 0.445 -17.303 1.00 95.25 102 LEU A C 1
ATOM 744 O O . LEU A 1 102 ? 5.559 0.200 -17.808 1.00 95.25 102 LEU A O 1
ATOM 748 N N . GLU A 1 103 ? 6.841 1.328 -16.321 1.00 95.50 103 GLU A N 1
ATOM 749 C CA . GLU A 1 103 ? 5.843 2.277 -15.811 1.00 95.50 103 GLU A CA 1
ATOM 750 C C . GLU A 1 103 ? 4.458 1.675 -15.487 1.00 95.50 103 GLU A C 1
ATOM 752 O O . GLU A 1 103 ? 3.438 2.122 -16.024 1.00 95.50 103 GLU A O 1
ATOM 757 N N . PRO A 1 104 ? 4.352 0.679 -14.589 1.00 96.06 104 PRO A N 1
ATOM 758 C CA . PRO A 1 104 ? 3.048 0.239 -14.109 1.00 96.06 104 PRO A CA 1
ATOM 759 C C . PRO A 1 104 ? 2.358 1.372 -13.332 1.00 96.06 104 PRO A C 1
ATOM 761 O O . PRO A 1 104 ? 2.856 1.844 -12.316 1.00 96.06 104 PRO A O 1
ATOM 764 N N . ARG A 1 105 ? 1.184 1.814 -13.804 1.00 93.81 105 ARG A N 1
ATOM 765 C CA . ARG A 1 105 ? 0.461 2.969 -13.221 1.00 93.81 105 ARG A CA 1
ATOM 766 C C . ARG A 1 105 ? -0.860 2.635 -12.549 1.00 93.81 105 ARG A C 1
ATOM 768 O O . ARG A 1 105 ? -1.430 3.468 -11.849 1.00 93.81 105 ARG A O 1
ATOM 775 N N . GLN A 1 106 ? -1.405 1.452 -12.812 1.00 94.06 106 GLN A N 1
ATOM 776 C CA . GLN A 1 106 ? -2.730 1.077 -12.342 1.00 94.06 106 GLN A CA 1
ATOM 777 C C . GLN A 1 106 ? -2.802 -0.415 -12.055 1.00 94.06 106 GLN A C 1
ATOM 779 O O . GLN A 1 106 ? -2.250 -1.234 -12.784 1.00 94.06 106 GLN A O 1
ATOM 784 N N . ILE A 1 107 ? -3.544 -0.754 -11.004 1.00 93.88 107 ILE A N 1
ATOM 785 C CA . ILE A 1 107 ? -3.850 -2.128 -10.624 1.00 93.88 107 ILE A CA 1
ATOM 786 C C . ILE A 1 107 ? -5.364 -2.311 -10.700 1.00 93.88 107 ILE A C 1
ATOM 788 O O . ILE A 1 107 ? -6.127 -1.499 -10.176 1.00 93.88 107 ILE A O 1
ATOM 792 N N . ALA A 1 108 ? -5.800 -3.389 -11.349 1.00 92.75 108 ALA A N 1
ATOM 793 C CA . ALA A 1 108 ? -7.186 -3.831 -11.341 1.00 92.75 108 ALA A CA 1
ATOM 794 C C . ALA A 1 108 ? -7.278 -5.164 -10.596 1.00 92.75 108 ALA A C 1
ATOM 796 O O . ALA A 1 108 ? -6.565 -6.116 -10.911 1.00 92.75 108 ALA A O 1
ATOM 797 N N . ILE A 1 109 ? -8.176 -5.237 -9.616 1.00 90.50 109 ILE A N 1
ATOM 798 C CA . ILE A 1 109 ? -8.406 -6.443 -8.826 1.00 90.50 109 ILE A CA 1
ATOM 799 C C . ILE A 1 109 ? -9.750 -7.041 -9.219 1.00 90.50 109 ILE A C 1
ATOM 801 O O . ILE A 1 109 ? -10.789 -6.383 -9.184 1.00 90.50 109 ILE A O 1
ATOM 805 N N . LYS A 1 110 ? -9.729 -8.321 -9.587 1.00 84.62 110 LYS A N 1
ATOM 806 C CA . LYS A 1 110 ? -10.935 -9.090 -9.887 1.00 84.62 110 LYS A CA 1
ATOM 807 C C . LYS A 1 110 ? -11.763 -9.278 -8.614 1.00 84.62 110 LYS A C 1
ATOM 809 O O . LYS A 1 110 ? -11.299 -9.916 -7.674 1.00 84.62 110 LYS A O 1
ATOM 814 N N . ASN A 1 111 ? -12.999 -8.780 -8.616 1.00 69.75 111 ASN A N 1
ATOM 815 C CA . ASN A 1 111 ? -13.910 -8.858 -7.474 1.00 69.75 111 ASN A CA 1
ATOM 816 C C . ASN A 1 111 ? -15.228 -9.551 -7.864 1.00 69.75 111 ASN A C 1
ATOM 818 O O . ASN A 1 111 ? -16.224 -8.885 -8.138 1.00 69.75 111 ASN A O 1
ATOM 822 N N . PHE A 1 112 ? -15.243 -10.889 -7.937 1.00 66.19 112 PHE A N 1
ATOM 823 C CA . PHE A 1 112 ? -16.493 -11.650 -8.084 1.00 66.19 112 PHE A CA 1
ATOM 824 C C . PHE A 1 112 ? -16.579 -12.737 -7.010 1.00 66.19 112 PHE A C 1
ATOM 826 O O . PHE A 1 112 ? -15.696 -13.588 -6.906 1.00 66.19 112 PHE A O 1
ATOM 833 N N . MET A 1 113 ? -17.676 -12.736 -6.255 1.00 58.31 113 MET A N 1
ATOM 834 C CA . MET A 1 113 ? -18.036 -13.807 -5.328 1.00 58.31 113 MET A CA 1
ATOM 835 C C . MET A 1 113 ? -18.731 -14.920 -6.118 1.00 58.31 113 MET A C 1
ATOM 837 O O . MET A 1 113 ? -19.877 -14.757 -6.538 1.00 58.31 113 MET A O 1
ATOM 841 N N . LEU A 1 114 ? -18.065 -16.058 -6.329 1.00 55.38 114 LEU A N 1
ATOM 842 C CA . LEU A 1 114 ? -18.745 -17.254 -6.830 1.00 55.38 114 LEU A CA 1
ATOM 843 C C . LEU A 1 114 ? -19.666 -17.773 -5.720 1.00 55.38 114 LEU A C 1
ATOM 845 O O . LEU A 1 114 ? -19.215 -18.435 -4.786 1.00 55.38 114 LEU A O 1
ATOM 849 N N . ARG A 1 115 ? -20.965 -17.467 -5.798 1.00 60.03 115 ARG A N 1
ATOM 850 C CA . ARG A 1 115 ? -21.961 -18.163 -4.976 1.00 60.03 115 ARG A CA 1
ATOM 851 C C . ARG A 1 115 ? -21.968 -19.624 -5.426 1.00 60.03 115 ARG A C 1
ATOM 853 O O . ARG A 1 115 ? -22.228 -19.896 -6.597 1.00 60.03 115 ARG A O 1
ATOM 860 N N . LYS A 1 116 ? -21.664 -20.564 -4.524 1.00 55.56 116 LYS A N 1
ATOM 861 C CA . LYS A 1 116 ? -21.964 -21.980 -4.781 1.00 55.56 116 LYS A CA 1
ATOM 862 C C . LYS A 1 116 ? -23.473 -22.084 -5.045 1.00 55.56 116 LYS A C 1
ATOM 864 O O . LYS A 1 116 ? -24.228 -21.512 -4.259 1.00 55.56 116 LYS A O 1
ATOM 869 N N . PRO A 1 117 ? -23.925 -22.776 -6.104 1.00 59.59 117 PRO A N 1
ATOM 870 C CA . PRO A 1 117 ? -25.336 -23.094 -6.247 1.00 59.59 117 PRO A CA 1
ATOM 871 C C . PRO A 1 117 ? -25.754 -23.898 -5.017 1.00 59.59 117 PRO A C 1
ATOM 873 O O . PRO A 1 117 ? -25.171 -24.948 -4.737 1.00 59.59 117 PRO A O 1
ATOM 876 N N . THR A 1 118 ? -26.715 -23.394 -4.251 1.00 68.44 118 THR A N 1
ATOM 877 C CA . THR A 1 118 ? -27.395 -24.209 -3.249 1.00 68.44 118 THR A CA 1
ATOM 878 C C . THR A 1 118 ? -28.182 -25.252 -4.035 1.00 68.44 118 THR A C 1
ATOM 880 O O . THR A 1 118 ? -29.094 -24.900 -4.777 1.00 68.44 118 THR A O 1
ATOM 883 N N . LEU A 1 119 ? -27.777 -26.520 -3.963 1.00 65.81 119 LEU A N 1
ATOM 884 C CA . LEU A 1 119 ? -28.584 -27.621 -4.481 1.00 65.81 119 LEU A CA 1
ATOM 885 C C . LEU A 1 119 ? -29.802 -27.743 -3.563 1.00 65.81 119 LEU A C 1
ATOM 887 O O . LEU A 1 119 ? -29.726 -28.390 -2.522 1.00 65.81 119 LEU A O 1
ATOM 891 N N . GLU A 1 120 ? -30.900 -27.079 -3.914 1.00 63.75 120 GLU A N 1
ATOM 892 C CA . GLU A 1 120 ? -32.209 -27.465 -3.396 1.00 63.75 120 GLU A CA 1
ATOM 893 C C . GLU A 1 120 ? -32.526 -28.835 -4.005 1.00 63.75 120 GLU A C 1
ATOM 895 O O . GLU A 1 120 ? -32.702 -28.966 -5.217 1.00 63.75 120 GLU A O 1
ATOM 900 N N . MET A 1 121 ? -32.468 -29.880 -3.178 1.00 60.97 121 MET A N 1
ATOM 901 C CA . MET A 1 121 ? -32.972 -31.196 -3.562 1.00 60.97 121 MET A CA 1
ATOM 902 C C . MET A 1 121 ? -34.502 -31.197 -3.398 1.00 60.97 121 MET A C 1
ATOM 904 O O . MET A 1 121 ? -34.980 -30.583 -2.441 1.00 60.97 121 MET A O 1
ATOM 908 N N . PRO A 1 122 ? -35.245 -31.833 -4.324 1.00 70.81 122 PRO A N 1
ATOM 909 C CA . PRO A 1 122 ? -36.707 -31.879 -4.308 1.00 70.81 122 PRO A CA 1
ATOM 910 C C . PRO A 1 122 ? -37.281 -32.683 -3.136 1.00 70.81 122 PRO A C 1
ATOM 912 O O . PRO A 1 122 ? -36.597 -33.618 -2.656 1.00 70.81 122 PRO A O 1
#

Sequence (122 aa):
TGTNEVSSTHLLGAGPVRSVISADNSLLYVSSFASNSVAIYDIDRGKLVQTIQVGDHPDALAFTPSGHYLLVADSGSGDVAVIRHDAQVNANLLFTMIPVGLEPRQIAIKNFMLRKPTLEMP

Secondary structure (DSSP, 8-state):
---S--------SS-EEEEEE-TTS-EEEEEEGGGTEEEEEETTTTEEEEEEE-SSSEEEEEE-TTSSEEEEEETTTTEEEEEEEETTTTEEEEEEEEE--S------------PPP-----

pLDDT: mean 89.31, std 11.7, range [50.22, 98.5]

Nearest PDB structures (foldseek):
  1l0q-assembly4_D  TM=9.166E-01  e=7.698E-06  Methanosarcina mazei S-6
  5c2v-assembly1_B  TM=7.811E-01  e=1.175E-05  Candidatus Kuenenia stuttgartensis
  6nau-assembly3_C  TM=8.704E-01  e=3.839E-04  Klebsiella pneumoniae subsp. pneumoniae
  3bws-assembly1_A  TM=8.298E-01  e=4.742E-04  Leptospira interrogans
  6tv2-assembly4_F-3  TM=8.330E-01  e=1.104E-03  Pseudomonas aeruginosa PAO1